Protein AF-A0A2V4NUF1-F1 (afdb_monomer)

InterPro domains:
  IPR036890 Histidine kinase/HSP90-like ATPase superfamily [G3DSA:3.30.565.10] (1-40)
  IPR036890 Histidine kinase/HSP90-like ATPase superfamily [SSF55874] (3-41)

Mean predicted aligned error: 6.31 Å

Structure (mmCIF, N/CA/C/O backbone):
data_AF-A0A2V4NUF1-F1
#
_entry.id   AF-A0A2V4NUF1-F1
#
loop_
_atom_site.group_PDB
_atom_site.id
_atom_site.type_symbol
_atom_site.label_atom_id
_atom_site.label_alt_id
_atom_site.label_comp_id
_atom_site.label_asym_id
_atom_site.label_entity_id
_atom_site.label_seq_id
_atom_site.pdbx_PDB_ins_code
_atom_site.Cartn_x
_atom_site.Cartn_y
_atom_site.Cartn_z
_atom_site.occupancy
_atom_site.B_iso_or_equiv
_atom_site.auth_seq_id
_atom_site.auth_comp_id
_atom_site.auth_asym_id
_atom_site.auth_atom_id
_atom_site.pdbx_PDB_model_num
ATOM 1 N N . GLY A 1 1 ? -3.030 17.882 13.500 1.00 48.94 1 GLY A N 1
ATOM 2 C CA . GLY A 1 1 ? -1.989 17.139 12.769 1.00 48.94 1 GLY A CA 1
ATOM 3 C C . GLY A 1 1 ? -2.482 16.860 11.373 1.00 48.94 1 GLY A C 1
ATOM 4 O O . GLY A 1 1 ? -3.221 15.912 11.181 1.00 48.94 1 GLY A O 1
ATOM 5 N N . THR A 1 2 ? -2.143 17.720 10.422 1.00 50.69 2 THR A N 1
ATOM 6 C CA . THR A 1 2 ? -2.545 17.612 9.014 1.00 50.69 2 THR A CA 1
ATOM 7 C C . THR A 1 2 ? -1.285 17.420 8.179 1.00 50.69 2 THR A C 1
ATOM 9 O O . THR A 1 2 ? -0.891 18.290 7.411 1.00 50.69 2 THR A O 1
ATOM 12 N N . GLY A 1 3 ? -0.588 16.301 8.392 1.00 50.78 3 GLY A N 1
ATOM 13 C CA . GLY A 1 3 ? 0.425 15.859 7.438 1.00 50.78 3 GLY A CA 1
ATOM 14 C C . GLY A 1 3 ? -0.325 15.464 6.176 1.00 50.78 3 GLY A C 1
ATOM 15 O O . GLY A 1 3 ? -1.091 14.504 6.222 1.00 50.78 3 GLY A O 1
ATOM 16 N N . GLY A 1 4 ? -0.209 16.258 5.106 1.00 57.16 4 GLY A N 1
ATOM 17 C CA . GLY A 1 4 ? -0.942 16.036 3.858 1.00 57.16 4 GLY A CA 1
ATOM 18 C C . GLY A 1 4 ? -0.834 14.569 3.449 1.00 57.16 4 GLY A C 1
ATOM 19 O O . GLY A 1 4 ? 0.263 14.015 3.498 1.00 57.16 4 GLY A O 1
ATOM 20 N N . GLY A 1 5 ? -1.967 13.924 3.164 1.00 67.31 5 GLY A N 1
ATOM 21 C CA . GLY A 1 5 ? -2.134 12.470 3.038 1.00 67.31 5 GLY A CA 1
ATOM 22 C C . GLY A 1 5 ? -1.416 11.823 1.847 1.00 67.31 5 GLY A C 1
ATOM 23 O O . GLY A 1 5 ? -2.016 11.058 1.102 1.00 67.31 5 GLY A O 1
ATOM 24 N N . HIS A 1 6 ? -0.129 12.103 1.666 1.00 75.06 6 HIS A N 1
ATOM 25 C CA . HIS A 1 6 ? 0.683 11.664 0.538 1.00 75.06 6 HIS A CA 1
ATOM 26 C C . HIS A 1 6 ? 1.324 10.293 0.765 1.00 75.06 6 HIS A C 1
ATOM 28 O O . HIS A 1 6 ? 1.833 9.705 -0.179 1.00 75.06 6 HIS A O 1
ATOM 34 N N . GLY A 1 7 ? 1.301 9.752 1.990 1.00 88.38 7 GLY A N 1
ATOM 35 C CA . GLY A 1 7 ? 1.935 8.462 2.288 1.00 88.38 7 GLY A CA 1
ATOM 36 C C . GLY A 1 7 ? 1.395 7.330 1.410 1.00 88.38 7 GLY A C 1
ATOM 37 O O . GLY A 1 7 ? 2.170 6.598 0.800 1.00 88.38 7 GLY A O 1
ATOM 38 N N . LEU A 1 8 ? 0.066 7.231 1.289 1.00 92.56 8 LEU A N 1
ATOM 39 C CA . LEU A 1 8 ? -0.585 6.244 0.423 1.00 92.56 8 LEU A CA 1
ATOM 40 C C . LEU A 1 8 ? -0.395 6.560 -1.062 1.00 92.56 8 LEU A C 1
ATOM 42 O O . LEU A 1 8 ? -0.136 5.636 -1.823 1.00 92.56 8 LEU A O 1
ATOM 46 N N . ALA A 1 9 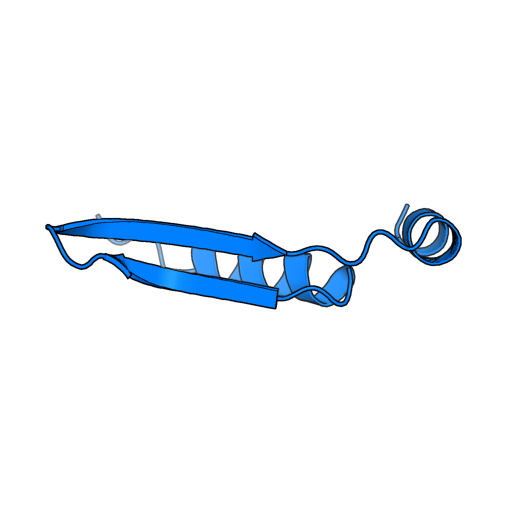? -0.472 7.831 -1.468 1.00 91.88 9 ALA A N 1
ATOM 47 C CA . ALA A 1 9 ? -0.238 8.229 -2.858 1.00 91.88 9 ALA A CA 1
ATOM 48 C C . ALA A 1 9 ? 1.181 7.845 -3.319 1.00 91.88 9 ALA A C 1
ATOM 50 O O . ALA A 1 9 ? 1.328 7.082 -4.268 1.00 91.88 9 ALA A O 1
ATOM 51 N N . GLY A 1 10 ? 2.211 8.227 -2.560 1.00 93.19 10 GLY A N 1
ATOM 52 C CA . GLY A 1 10 ? 3.596 7.868 -2.866 1.00 93.19 10 GLY A CA 1
ATOM 53 C C . GLY A 1 10 ? 3.879 6.366 -2.756 1.00 93.19 10 GLY A C 1
ATOM 54 O O . GLY A 1 10 ? 4.721 5.835 -3.476 1.00 93.19 10 GLY A O 1
ATOM 55 N N . MET A 1 11 ? 3.178 5.639 -1.878 1.00 95.44 11 MET A N 1
ATOM 56 C CA . MET A 1 11 ? 3.249 4.174 -1.873 1.00 95.44 11 MET A CA 1
ATOM 57 C C . MET A 1 11 ? 2.648 3.567 -3.143 1.00 95.44 11 MET A C 1
ATOM 59 O O . MET A 1 11 ? 3.232 2.627 -3.673 1.00 95.44 11 MET A O 1
ATOM 63 N N . ARG A 1 12 ? 1.529 4.099 -3.659 1.00 94.69 12 ARG A N 1
ATOM 64 C CA . ARG A 1 12 ? 0.928 3.629 -4.921 1.00 94.69 12 ARG A CA 1
ATOM 65 C C . ARG A 1 12 ? 1.866 3.842 -6.097 1.00 94.69 12 ARG A C 1
ATOM 67 O O . ARG A 1 12 ? 2.052 2.915 -6.872 1.00 94.69 12 ARG A O 1
ATOM 74 N N . GLU A 1 13 ? 2.483 5.016 -6.181 1.00 94.81 13 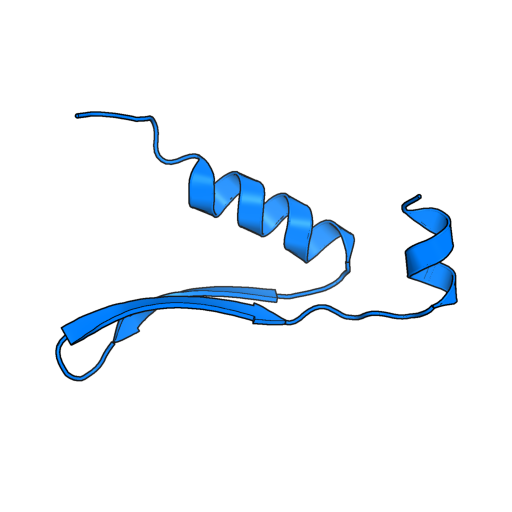GLU A N 1
ATOM 75 C CA . GLU A 1 13 ? 3.478 5.335 -7.212 1.00 94.81 13 GLU A CA 1
ATOM 76 C C . GLU A 1 13 ? 4.635 4.330 -7.197 1.00 94.81 13 GLU A C 1
ATOM 78 O O . GLU A 1 13 ? 4.957 3.739 -8.226 1.00 94.81 13 GLU A O 1
ATOM 83 N N . ARG A 1 14 ? 5.217 4.066 -6.018 1.00 93.69 14 ARG A N 1
ATOM 84 C CA . ARG A 1 14 ? 6.323 3.106 -5.892 1.00 93.69 1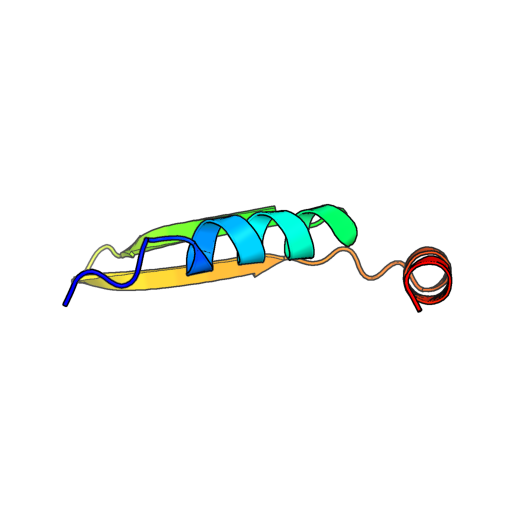4 ARG A CA 1
ATOM 85 C C . ARG A 1 14 ? 5.906 1.683 -6.233 1.00 93.69 14 ARG A C 1
ATOM 87 O O . ARG A 1 14 ? 6.645 1.001 -6.921 1.00 93.69 14 ARG A O 1
ATOM 94 N N . VAL A 1 15 ? 4.746 1.227 -5.768 1.00 95.38 15 VAL A N 1
ATOM 95 C CA . VAL A 1 15 ? 4.262 -0.131 -6.052 1.00 95.38 15 VAL A CA 1
ATOM 96 C C . VAL A 1 15 ? 3.978 -0.317 -7.546 1.00 95.38 15 VAL A C 1
ATOM 98 O O . VAL A 1 15 ? 4.383 -1.326 -8.120 1.00 95.38 15 VAL A O 1
ATOM 101 N N . ALA A 1 16 ? 3.379 0.685 -8.193 1.00 92.75 16 ALA A N 1
ATOM 102 C CA . ALA A 1 16 ? 3.130 0.672 -9.631 1.00 92.75 16 ALA A CA 1
ATOM 103 C C . ALA A 1 16 ? 4.427 0.646 -10.459 1.00 92.75 16 ALA A C 1
ATOM 105 O O . ALA A 1 16 ? 4.456 0.005 -11.506 1.00 92.75 16 ALA A O 1
ATOM 106 N N . ALA A 1 17 ? 5.514 1.269 -9.984 1.00 92.69 17 ALA A N 1
ATOM 107 C CA . ALA A 1 17 ? 6.821 1.200 -10.648 1.00 92.69 17 ALA A CA 1
ATOM 108 C C . ALA A 1 17 ? 7.359 -0.242 -10.765 1.00 92.69 17 ALA A C 1
ATOM 110 O O . ALA A 1 17 ? 8.062 -0.557 -11.720 1.00 92.69 17 ALA A O 1
ATOM 111 N N . TYR A 1 18 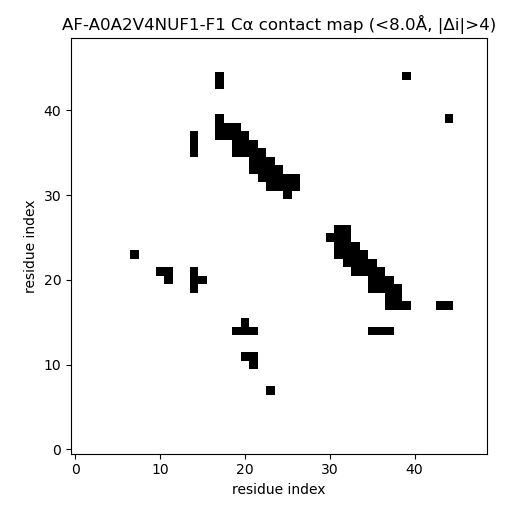? 6.971 -1.129 -9.843 1.00 92.44 18 TYR A N 1
ATOM 112 C CA . TYR A 1 18 ? 7.282 -2.563 -9.889 1.00 92.44 18 TYR A CA 1
ATOM 113 C C . TYR A 1 18 ? 6.181 -3.399 -10.560 1.00 92.44 18 TYR A C 1
ATOM 115 O O . TYR A 1 18 ? 6.169 -4.611 -10.402 1.00 92.44 18 TYR A O 1
ATOM 123 N N . GLY A 1 19 ? 5.211 -2.792 -11.253 1.00 92.25 19 GLY A N 1
ATOM 124 C CA . GLY A 1 19 ? 4.056 -3.515 -11.810 1.00 92.25 19 GLY A CA 1
ATOM 125 C C . GLY A 1 19 ? 3.160 -4.166 -10.748 1.00 92.25 19 GLY A C 1
ATOM 126 O O . GLY A 1 19 ? 2.396 -5.074 -11.058 1.00 92.25 19 GLY A O 1
ATOM 127 N N . GLY A 1 20 ? 3.285 -3.732 -9.493 1.00 94.38 20 GLY A N 1
ATOM 128 C CA . GLY A 1 20 ? 2.577 -4.294 -8.355 1.00 94.38 20 GLY A CA 1
ATOM 129 C C . GLY A 1 20 ? 1.245 -3.609 -8.049 1.00 94.38 20 GLY A C 1
ATOM 130 O O . GLY A 1 20 ? 0.847 -2.631 -8.684 1.00 94.38 20 GLY A O 1
ATOM 131 N N . GLU A 1 21 ? 0.591 -4.070 -6.983 1.00 96.69 21 GLU A N 1
ATOM 132 C CA . GLU A 1 21 ? -0.688 -3.539 -6.501 1.00 96.69 21 GLU A CA 1
ATOM 133 C C . GLU A 1 21 ? -0.644 -3.150 -5.019 1.00 96.69 21 GLU A C 1
ATOM 135 O O . GLU A 1 21 ? -0.012 -3.818 -4.199 1.00 96.69 21 GLU A O 1
ATOM 140 N N . LEU A 1 22 ? -1.341 -2.064 -4.657 1.00 97.38 22 LEU A N 1
ATOM 141 C CA . LEU A 1 22 ? -1.482 -1.596 -3.273 1.00 97.38 22 LEU A CA 1
ATOM 142 C C . LEU A 1 22 ? -2.959 -1.545 -2.868 1.00 97.38 22 LEU A C 1
ATOM 144 O O . LEU A 1 22 ? -3.763 -0.846 -3.488 1.00 97.38 22 LEU A O 1
ATOM 148 N N . SER A 1 23 ? -3.292 -2.154 -1.735 1.00 96.62 23 SER A N 1
ATOM 149 C CA . SER A 1 23 ? -4.571 -1.975 -1.045 1.00 96.62 23 SER A CA 1
ATOM 150 C C . SER 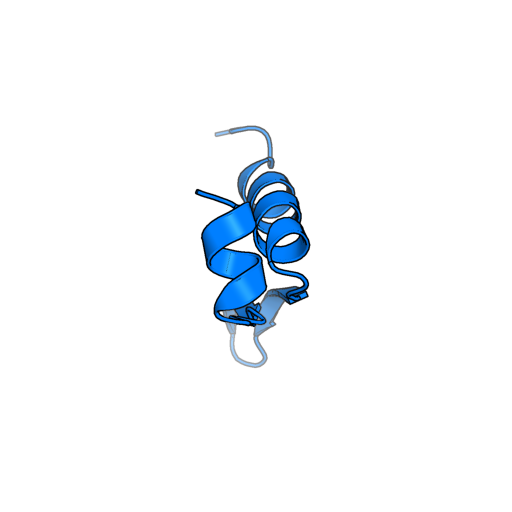A 1 23 ? -4.360 -1.288 0.306 1.00 96.62 23 SER A C 1
ATOM 152 O O . SER A 1 23 ? -3.367 -1.514 0.997 1.00 96.62 23 SER A O 1
ATOM 154 N N . ALA A 1 24 ? -5.285 -0.406 0.681 1.00 96.06 24 ALA A N 1
ATOM 155 C CA . ALA A 1 24 ? -5.267 0.255 1.980 1.00 96.06 24 ALA A CA 1
ATOM 156 C C . ALA A 1 24 ? -6.697 0.515 2.448 1.00 96.06 24 ALA A C 1
ATOM 158 O O . ALA A 1 24 ? -7.482 1.098 1.700 1.00 96.06 24 ALA A O 1
ATOM 159 N N . GLY A 1 25 ? -7.030 0.089 3.664 1.00 95.56 25 GLY A N 1
ATOM 160 C CA . GLY A 1 25 ? -8.381 0.232 4.193 1.00 95.56 25 GLY A CA 1
ATOM 161 C C . GLY A 1 25 ? -8.580 -0.376 5.583 1.00 95.56 25 GLY A C 1
ATOM 162 O O . GLY A 1 25 ? -7.674 -1.025 6.118 1.00 95.56 25 GLY A O 1
ATOM 163 N N . PRO A 1 26 ? -9.764 -0.165 6.181 1.00 97.00 26 PRO A N 1
ATOM 164 C CA . PRO A 1 26 ? -10.126 -0.751 7.466 1.00 97.00 26 PRO A CA 1
ATOM 165 C C . PRO A 1 26 ? -10.293 -2.274 7.366 1.00 97.00 26 PRO A C 1
ATOM 167 O O . PRO A 1 26 ? -10.648 -2.799 6.309 1.00 97.00 26 PRO A O 1
ATOM 170 N N . LEU A 1 27 ? -10.069 -2.984 8.475 1.00 96.88 27 LEU A N 1
ATOM 171 C CA . LEU A 1 27 ? -10.288 -4.432 8.551 1.00 96.88 27 LEU A CA 1
ATOM 172 C C . LEU A 1 27 ? -11.613 -4.799 9.237 1.00 96.88 27 LEU A C 1
ATOM 174 O O . LEU A 1 27 ? -12.030 -4.114 10.178 1.00 96.88 27 LEU A O 1
ATOM 178 N N . PRO A 1 28 ? -12.244 -5.924 8.840 1.00 90.25 28 PRO A N 1
ATOM 179 C CA . PRO A 1 28 ? -13.306 -6.538 9.629 1.00 90.25 28 PRO A CA 1
ATOM 180 C C . PRO A 1 28 ? -12.731 -6.951 10.992 1.00 90.25 28 PRO A C 1
ATOM 182 O O . PRO A 1 28 ? -11.813 -7.764 11.053 1.00 90.25 28 PRO A O 1
ATOM 185 N N . GLY A 1 29 ? -13.225 -6.356 12.077 1.00 94.75 29 GLY A N 1
ATOM 186 C CA . GLY A 1 29 ? -12.665 -6.518 13.429 1.00 94.75 29 GLY A CA 1
ATOM 187 C C . GLY A 1 29 ? -11.912 -5.292 13.954 1.00 94.75 29 GLY A C 1
ATOM 188 O O . GLY A 1 29 ? -11.516 -5.269 15.115 1.00 94.75 29 GLY A O 1
ATOM 189 N N . GLY A 1 30 ? -11.779 -4.249 13.132 1.00 93.88 30 GLY A N 1
ATOM 190 C CA . GLY A 1 30 ? -11.132 -2.998 13.506 1.00 93.88 30 GLY A CA 1
ATOM 191 C C . GLY A 1 30 ? -9.670 -2.923 13.069 1.00 93.88 30 GLY A C 1
ATOM 192 O O . GLY A 1 30 ? -9.075 -3.882 12.582 1.00 93.88 30 GLY A O 1
ATOM 193 N N . GLY A 1 31 ? -9.095 -1.733 13.223 1.00 96.12 31 GLY A N 1
ATOM 194 C CA . GLY A 1 31 ? -7.762 -1.420 12.717 1.00 96.12 31 GLY A CA 1
ATOM 195 C C . GLY A 1 31 ? -7.740 -1.094 11.222 1.00 96.12 31 GLY A C 1
ATOM 196 O O . GLY A 1 31 ? -8.770 -1.026 10.548 1.00 96.12 31 GLY A O 1
ATOM 197 N N . TRP A 1 32 ? -6.532 -0.859 10.719 1.00 95.12 32 TRP A N 1
ATOM 198 C CA . TRP A 1 32 ? -6.259 -0.449 9.346 1.00 95.12 32 TRP A CA 1
ATOM 199 C C . TRP A 1 32 ? -5.150 -1.319 8.767 1.00 95.12 32 TRP A C 1
ATOM 201 O O . TRP A 1 32 ? -4.153 -1.587 9.438 1.00 95.12 32 TRP A O 1
ATOM 211 N N . ARG A 1 33 ? -5.302 -1.739 7.513 1.00 95.56 33 ARG A N 1
ATOM 212 C CA . ARG A 1 33 ? -4.283 -2.478 6.770 1.00 95.56 33 ARG A CA 1
ATOM 213 C C . ARG A 1 33 ? -3.809 -1.658 5.585 1.00 95.56 33 ARG A C 1
ATOM 215 O O . ARG A 1 33 ? -4.604 -1.035 4.890 1.00 95.56 33 ARG A O 1
ATOM 222 N N . VAL A 1 34 ? -2.510 -1.738 5.334 1.00 96.06 34 VAL A N 1
ATOM 223 C CA . VAL A 1 34 ? -1.880 -1.388 4.062 1.00 96.06 34 VAL A CA 1
ATOM 224 C C . VAL A 1 34 ? -1.147 -2.641 3.595 1.00 96.06 34 VAL A C 1
ATOM 226 O O . VAL A 1 34 ? -0.356 -3.192 4.357 1.00 96.06 34 VAL A O 1
ATOM 229 N N . ALA A 1 35 ? -1.449 -3.128 2.396 1.00 97.31 35 ALA A N 1
ATOM 230 C CA . ALA A 1 35 ? -0.845 -4.330 1.831 1.00 97.31 35 ALA A CA 1
ATOM 231 C C . ALA A 1 35 ? -0.414 -4.067 0.388 1.00 97.31 35 ALA A C 1
ATOM 233 O O . ALA A 1 35 ? -1.186 -3.507 -0.392 1.00 97.31 35 ALA A O 1
ATOM 234 N N . ALA A 1 36 ? 0.813 -4.466 0.057 1.00 97.38 36 ALA A N 1
ATOM 235 C CA . ALA A 1 36 ? 1.400 -4.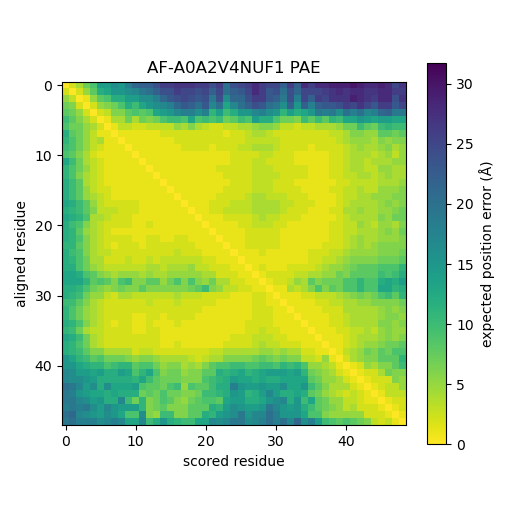335 -1.268 1.00 97.38 36 ALA A CA 1
ATOM 236 C C . ALA A 1 36 ? 1.827 -5.707 -1.794 1.00 97.38 36 ALA A C 1
ATOM 238 O O . ALA A 1 36 ? 2.392 -6.505 -1.045 1.00 97.38 36 ALA A O 1
ATOM 239 N N . THR A 1 37 ? 1.609 -5.93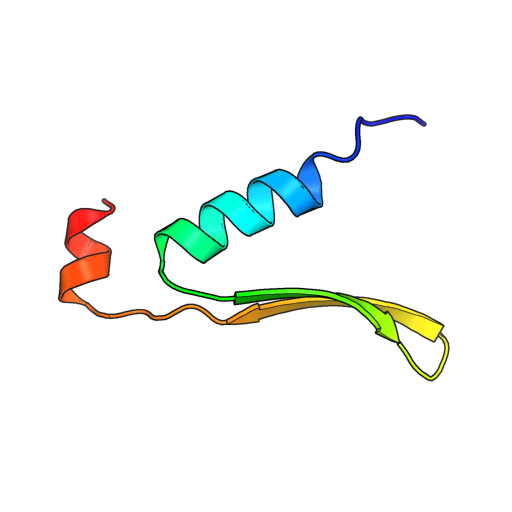3 -3.082 1.00 96.81 37 THR A N 1
ATOM 240 C CA . THR A 1 37 ? 2.161 -7.058 -3.840 1.00 96.81 37 THR A CA 1
ATOM 241 C C . THR A 1 37 ? 3.073 -6.478 -4.907 1.00 96.81 37 THR A C 1
ATOM 243 O O . THR A 1 37 ? 2.673 -5.543 -5.593 1.00 96.81 37 THR A O 1
ATOM 246 N N . LEU A 1 38 ? 4.300 -6.987 -5.018 1.00 94.31 38 LEU A N 1
ATOM 247 C CA . LEU A 1 38 ? 5.292 -6.522 -5.989 1.00 94.31 38 LEU A CA 1
ATOM 248 C C . LEU A 1 38 ? 5.586 -7.640 -6.987 1.00 94.31 38 LEU A C 1
ATOM 250 O O . LEU A 1 38 ? 5.787 -8.782 -6.570 1.00 94.31 38 LEU A O 1
ATOM 254 N N . ASP A 1 39 ? 5.643 -7.297 -8.272 1.00 91.00 39 ASP A N 1
ATOM 255 C CA . ASP A 1 39 ? 6.118 -8.190 -9.326 1.00 91.00 39 ASP A CA 1
ATOM 256 C C . ASP A 1 39 ? 7.633 -8.003 -9.479 1.00 91.00 39 ASP A C 1
ATOM 258 O O . ASP A 1 39 ? 8.123 -7.069 -10.117 1.00 91.00 39 ASP A O 1
ATOM 262 N N . LEU A 1 40 ? 8.384 -8.852 -8.779 1.00 87.31 40 LEU A N 1
ATOM 263 C CA . LEU A 1 40 ? 9.844 -8.819 -8.757 1.00 87.31 40 LEU A CA 1
ATOM 264 C C . LEU A 1 40 ? 10.406 -9.678 -9.889 1.00 87.31 40 LEU A C 1
ATOM 266 O O . LEU A 1 40 ? 11.107 -10.660 -9.649 1.00 87.31 40 LEU A O 1
ATOM 270 N N . ASP A 1 41 ? 10.086 -9.298 -11.121 1.00 83.19 41 ASP A N 1
ATOM 271 C CA . ASP A 1 41 ? 10.811 -9.784 -12.286 1.00 83.19 41 ASP A CA 1
ATOM 272 C C . ASP A 1 41 ? 12.284 -9.317 -12.176 1.00 83.19 41 ASP A C 1
ATOM 274 O O . ASP A 1 41 ? 12.531 -8.111 -12.030 1.00 83.19 41 ASP A O 1
ATOM 278 N N . PRO A 1 42 ? 13.270 -10.237 -12.169 1.00 74.12 42 PRO A N 1
ATOM 279 C CA . PRO A 1 42 ? 14.676 -9.890 -11.974 1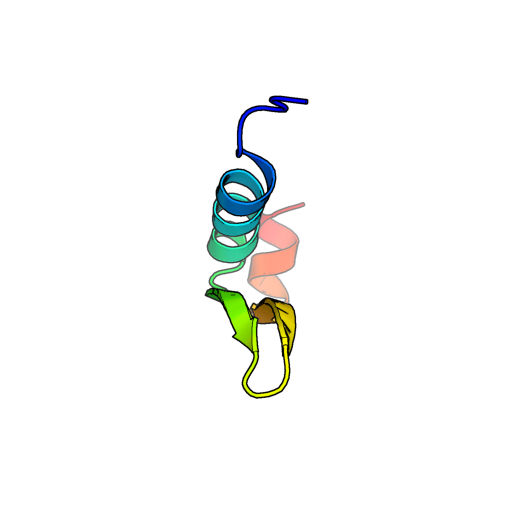.00 74.12 42 PRO A CA 1
ATOM 280 C C . PRO A 1 42 ? 15.211 -8.913 -13.024 1.00 74.12 42 PRO A C 1
ATOM 282 O O . PRO A 1 42 ? 15.960 -8.003 -12.669 1.00 74.12 42 PRO A O 1
ATOM 285 N N . ASP A 1 43 ? 14.783 -9.052 -14.280 1.00 76.88 43 ASP A N 1
ATOM 286 C CA . ASP A 1 43 ? 15.237 -8.216 -15.392 1.00 76.88 43 ASP A CA 1
ATOM 287 C C . ASP A 1 43 ? 14.631 -6.805 -15.285 1.00 76.88 43 ASP A C 1
ATOM 289 O O . ASP A 1 43 ? 15.299 -5.796 -15.529 1.00 76.88 43 ASP A O 1
ATOM 293 N N . ARG A 1 44 ? 13.377 -6.698 -14.822 1.00 71.81 44 ARG A N 1
ATOM 294 C CA . ARG A 1 44 ? 12.748 -5.405 -14.496 1.00 71.81 44 ARG A CA 1
ATOM 295 C C . ARG A 1 44 ? 13.397 -4.728 -13.291 1.00 71.81 44 ARG A C 1
ATOM 297 O O . ARG A 1 44 ? 13.515 -3.505 -13.274 1.00 71.81 44 ARG A O 1
ATOM 304 N N . LEU A 1 45 ? 13.790 -5.493 -12.275 1.00 73.12 45 LEU A N 1
ATOM 305 C CA . LEU A 1 45 ? 14.393 -4.950 -11.060 1.00 73.12 45 LEU A CA 1
ATOM 306 C C . LEU A 1 45 ? 15.759 -4.311 -11.339 1.00 73.12 45 LEU A C 1
ATOM 308 O O . LEU A 1 45 ? 16.097 -3.319 -10.697 1.00 73.12 45 LEU A O 1
ATOM 312 N N . GLU A 1 46 ? 16.523 -4.833 -12.302 1.00 74.56 46 GLU A N 1
ATOM 313 C CA . GLU A 1 46 ? 17.759 -4.187 -12.761 1.00 74.56 46 GLU A CA 1
ATOM 314 C C . GLU A 1 46 ? 17.495 -2.876 -13.503 1.00 74.56 46 GLU A C 1
ATOM 316 O O . GLU A 1 46 ? 18.213 -1.905 -13.286 1.00 74.56 46 GLU A O 1
ATOM 321 N N . ALA A 1 47 ? 16.428 -2.803 -14.303 1.00 69.31 47 ALA A N 1
ATOM 322 C CA . ALA A 1 47 ? 16.051 -1.582 -15.018 1.00 69.31 47 ALA 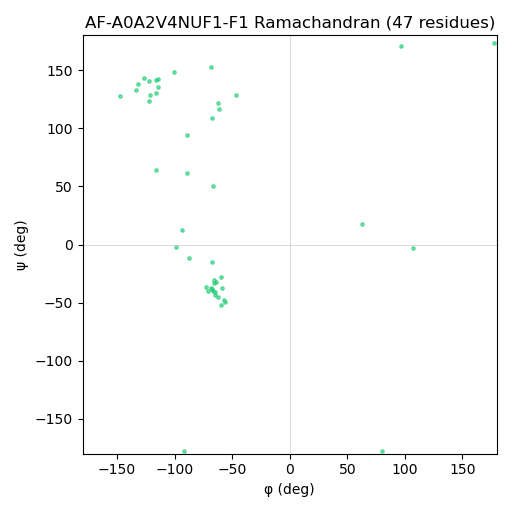A CA 1
ATOM 323 C C . ALA A 1 47 ? 15.584 -0.430 -14.099 1.00 69.31 47 ALA A C 1
ATOM 325 O O . ALA A 1 47 ? 15.493 0.712 -14.548 1.00 69.31 47 ALA A O 1
ATOM 326 N N . LEU A 1 48 ? 15.270 -0.722 -12.832 1.00 69.88 48 LEU A N 1
ATOM 327 C CA . LEU A 1 48 ? 14.818 0.243 -11.820 1.00 69.88 48 LEU A CA 1
ATOM 328 C C . LEU A 1 48 ? 15.937 0.718 -10.867 1.00 69.88 48 LEU A C 1
ATOM 330 O O . LEU A 1 48 ? 15.649 1.518 -9.973 1.00 69.88 48 LEU A O 1
ATOM 334 N N . ARG A 1 49 ? 17.169 0.205 -11.005 1.00 71.56 49 ARG A N 1
ATOM 335 C CA . ARG A 1 49 ? 18.332 0.571 -10.172 1.00 71.56 49 ARG A CA 1
ATOM 336 C C . ARG A 1 49 ? 19.059 1.825 -10.648 1.00 71.56 49 ARG A C 1
ATOM 338 O O . ARG A 1 49 ? 19.047 2.109 -11.863 1.00 71.56 49 ARG A O 1
#

Organism: NCBI:txid565073

Sequence (49 aa):
GTGGGHGLAGMRERVAAYGGELSAGPLPGGGWRVAATLDLDPDRLEALR

pLDDT: mean 86.14, std 13.7, range [48.94, 97.38]

Secondary structure (DSSP, 8-state):
----SHHHHHHHHHHHHTT-EEEEEEPTTSSEEEEEE----HHHHHHT-

Foldseek 3Di:
DCPPPCPVVVVQVVQVLQVKDWDWAFDDVGDIDIDIDGNCPVVSVVVVD

Nearest PDB structures (foldseek):
  3zqq-assembly1_C  TM=3.366E-01  e=1.024E+00  Bacillus phage SF6
  3zqn-assembly1_I  TM=2.908E-01  e=1.646E+00  Bacillus phage SF6
  2v79-assembly1_B  TM=3.730E-01  e=5.213E+00  Bacillus subtilis
  3we3-assembly1_A  TM=4.153E-01  e=7.317E+00  Homo sapiens
  4cdg-assembly1_A  TM=3.982E-01  e=7.317E+00  Homo sapiens

Radius of gyration: 13.67 Å; Cα contacts (8 Å, |Δi|>4): 46; chains: 1; bounding box: 32×28×29 Å

Solvent-accessible surface area (backbone atoms only — not comparable to full-atom values): 3138 Å² total; per-residue (Å²): 138,81,75,76,81,46,68,64,55,57,48,43,55,56,31,47,74,39,73,23,48,71,50,72,47,75,40,95,92,59,67,74,48,76,49,75,48,72,52,80,48,69,74,60,54,60,75,72,106